Protein AF-A0A7H2BGY1-F1 (afdb_monomer)

Mean predicted aligned error: 4.31 Å

Sequence (73 aa):
MEYCYKLKGIDGISNHGDSGGPFFVNDQLVGVNVTGSHVADFYPNEVSGSMQLAPFVPWIERTAGVKALEFER

InterPro domains:
  IPR001254 Serine proteases, trypsin domain [PF00089] (13-60)
  IPR009003 Peptidase S1, PA clan [SSF50494] (3-63)

Secondary structure (DSSP, 8-state):
-TTEEEEE-SS----TT-TT-EEEETTEEEEEEEE--TTTTT-TT-EEEEEESGGGHHHHHHHH---PPPPP-

Structure (mmCIF, N/CA/C/O backbone):
data_AF-A0A7H2BGY1-F1
#
_entry.id   AF-A0A7H2BGY1-F1
#
loop_
_atom_site.group_PDB
_atom_site.id
_atom_site.type_symbol
_atom_site.label_atom_id
_atom_site.label_alt_id
_atom_site.label_comp_id
_atom_site.label_asym_id
_atom_site.label_entity_id
_atom_site.label_seq_id
_atom_site.pdbx_PDB_ins_code
_atom_site.Cartn_x
_atom_site.Cartn_y
_atom_site.Cartn_z
_atom_site.occupancy
_atom_site.B_iso_or_equiv
_atom_site.auth_seq_id
_atom_site.auth_comp_id
_atom_site.auth_asym_id
_atom_site.auth_atom_id
_atom_site.pdbx_PDB_model_num
ATOM 1 N N . MET A 1 1 ? 6.988 12.314 2.318 1.00 60.66 1 MET A N 1
ATOM 2 C CA . MET A 1 1 ? 5.642 12.009 2.839 1.00 60.66 1 MET A CA 1
ATOM 3 C C . MET A 1 1 ? 5.823 11.155 4.077 1.00 60.66 1 MET A C 1
ATOM 5 O O . MET A 1 1 ? 6.478 10.128 3.978 1.00 60.66 1 MET A O 1
ATOM 9 N N . GLU A 1 2 ? 5.355 11.631 5.227 1.00 80.75 2 GLU A N 1
ATOM 10 C CA . GLU A 1 2 ? 5.612 11.036 6.550 1.00 80.75 2 GLU A CA 1
ATOM 11 C C . GLU A 1 2 ? 5.052 9.612 6.699 1.00 80.75 2 GLU A C 1
ATOM 13 O O . GLU A 1 2 ? 5.666 8.774 7.346 1.00 80.75 2 GLU A O 1
ATOM 18 N N . TYR A 1 3 ? 3.951 9.305 6.010 1.00 88.44 3 TYR A N 1
ATOM 19 C CA . TYR A 1 3 ? 3.235 8.031 6.128 1.00 88.44 3 TYR A CA 1
ATOM 20 C C . TYR A 1 3 ? 3.356 7.153 4.884 1.00 88.44 3 TYR A C 1
ATOM 22 O O . TYR A 1 3 ? 2.402 6.476 4.522 1.00 88.44 3 TYR A O 1
ATOM 30 N N . CYS A 1 4 ? 4.488 7.170 4.179 1.00 93.62 4 CYS A N 1
ATOM 31 C CA . CYS A 1 4 ? 4.677 6.297 3.019 1.00 93.62 4 CYS A CA 1
ATOM 32 C C . CYS A 1 4 ? 5.765 5.257 3.257 1.00 93.62 4 CYS A C 1
ATOM 34 O O . CYS A 1 4 ? 6.883 5.588 3.654 1.00 93.62 4 CYS A O 1
ATOM 36 N N . TYR A 1 5 ? 5.450 4.002 2.941 1.00 94.06 5 TYR A N 1
ATOM 37 C CA . TYR A 1 5 ? 6.465 2.996 2.666 1.00 94.06 5 TYR A CA 1
ATOM 38 C C . TYR A 1 5 ? 7.307 3.444 1.474 1.00 94.06 5 TYR A C 1
ATOM 40 O O . TYR A 1 5 ? 6.767 3.954 0.494 1.00 9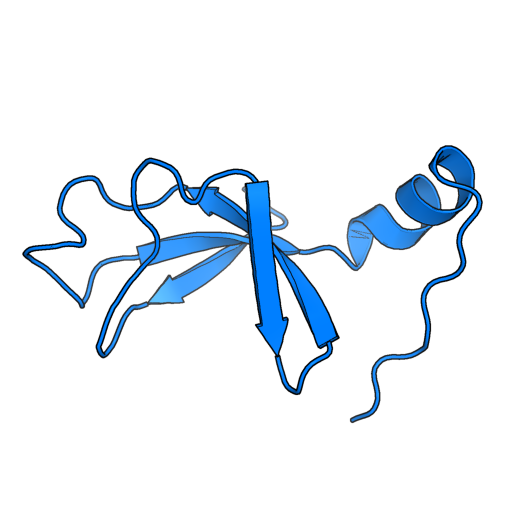4.06 5 TYR A O 1
ATOM 48 N N . LYS A 1 6 ? 8.621 3.235 1.563 1.00 92.38 6 LYS A N 1
ATOM 49 C CA . LYS A 1 6 ? 9.533 3.316 0.422 1.00 92.38 6 LYS A CA 1
ATOM 50 C C . LYS A 1 6 ? 9.815 1.895 -0.030 1.00 92.38 6 LYS A C 1
ATOM 52 O O . LYS A 1 6 ? 10.423 1.133 0.717 1.00 92.38 6 LYS A O 1
ATOM 57 N N . LEU A 1 7 ? 9.347 1.549 -1.217 1.00 90.56 7 LEU A N 1
ATOM 58 C CA . LEU A 1 7 ? 9.473 0.212 -1.776 1.00 90.56 7 LEU A CA 1
ATOM 59 C C . LEU A 1 7 ? 10.523 0.272 -2.875 1.00 90.56 7 LEU A C 1
ATOM 61 O O . LEU A 1 7 ? 10.407 1.096 -3.775 1.00 90.56 7 LEU A O 1
ATOM 65 N N . LYS A 1 8 ? 11.563 -0.554 -2.778 1.00 90.12 8 LYS A N 1
ATOM 66 C CA . LYS A 1 8 ? 12.555 -0.708 -3.842 1.00 90.12 8 LYS A CA 1
ATOM 67 C C . LYS A 1 8 ? 12.199 -1.954 -4.639 1.00 90.12 8 LYS A C 1
ATOM 69 O O . LYS A 1 8 ? 12.071 -3.021 -4.041 1.00 90.12 8 LYS A O 1
ATOM 74 N N . GLY A 1 9 ? 12.047 -1.813 -5.950 1.00 84.44 9 GLY A N 1
ATOM 75 C CA . GLY A 1 9 ? 11.776 -2.959 -6.809 1.00 84.44 9 GLY A CA 1
ATOM 76 C C . GLY A 1 9 ? 12.980 -3.906 -6.892 1.00 84.44 9 GLY A C 1
ATOM 77 O O . GLY A 1 9 ? 14.137 -3.495 -6.750 1.00 84.44 9 GLY A O 1
ATOM 78 N N . ILE A 1 10 ? 12.692 -5.194 -7.084 1.00 85.88 10 ILE A N 1
ATOM 79 C CA . ILE A 1 10 ? 13.689 -6.246 -7.350 1.00 85.88 10 ILE A CA 1
ATOM 80 C C . ILE A 1 10 ? 13.451 -6.798 -8.759 1.00 85.88 10 ILE A C 1
ATOM 82 O O . ILE A 1 10 ? 14.365 -6.839 -9.578 1.00 85.88 10 ILE A O 1
ATOM 86 N N . ASP A 1 11 ? 12.204 -7.167 -9.035 1.00 84.81 11 ASP A N 1
ATOM 87 C CA . ASP A 1 11 ? 11.689 -7.739 -10.281 1.00 84.81 11 ASP A CA 1
ATOM 88 C C . ASP A 1 11 ? 10.598 -6.873 -10.939 1.00 84.81 11 ASP A C 1
ATOM 90 O O . ASP A 1 11 ? 10.245 -7.094 -12.094 1.00 84.81 11 ASP A O 1
ATOM 94 N N . GLY A 1 12 ? 10.103 -5.855 -10.234 1.00 84.38 12 GLY A N 1
ATOM 95 C CA . GLY A 1 12 ? 9.139 -4.887 -10.739 1.00 84.38 12 GLY A CA 1
ATOM 96 C C . GLY A 1 12 ? 8.850 -3.792 -9.719 1.00 84.38 12 GLY A C 1
ATOM 97 O O . GLY A 1 12 ? 9.257 -3.874 -8.556 1.00 84.38 12 GLY A O 1
ATOM 98 N N . ILE A 1 13 ? 8.163 -2.741 -10.165 1.00 89.06 13 ILE A N 1
ATOM 99 C CA . ILE A 1 13 ? 7.754 -1.638 -9.300 1.00 89.06 13 ILE A CA 1
ATOM 100 C C . ILE A 1 13 ? 6.527 -0.913 -9.855 1.00 89.06 13 ILE A C 1
ATOM 102 O O . ILE A 1 13 ? 6.280 -0.953 -11.056 1.00 89.06 13 ILE A O 1
ATOM 106 N N . SER A 1 14 ? 5.769 -0.244 -8.982 1.00 89.31 14 SER A N 1
ATOM 107 C CA . SER A 1 14 ? 4.602 0.552 -9.374 1.00 89.31 14 SER A CA 1
ATOM 108 C C . SER A 1 14 ? 4.954 1.630 -10.406 1.00 89.31 14 SER A C 1
ATOM 110 O O . SER A 1 14 ? 5.956 2.340 -10.247 1.00 89.31 14 SER A O 1
ATOM 112 N N . ASN A 1 15 ? 4.078 1.809 -11.394 1.00 87.94 15 ASN A N 1
ATOM 113 C CA . ASN A 1 15 ? 4.169 2.808 -12.461 1.00 87.94 15 ASN A CA 1
ATOM 114 C C . ASN A 1 15 ? 2.833 3.582 -12.602 1.00 87.94 15 ASN A C 1
ATOM 116 O O . ASN A 1 15 ? 1.948 3.519 -11.743 1.00 87.94 15 ASN A O 1
ATOM 120 N N . HIS A 1 16 ? 2.687 4.370 -13.668 1.00 86.19 16 HIS A N 1
ATOM 121 C CA . HIS A 1 16 ? 1.440 5.039 -14.030 1.00 86.19 16 HIS A CA 1
ATOM 122 C C . HIS A 1 16 ? 0.312 4.035 -14.227 1.00 86.19 16 HIS A C 1
ATOM 124 O O . HIS A 1 16 ? 0.465 3.041 -14.927 1.00 86.19 16 HIS A O 1
ATOM 130 N N . GLY A 1 17 ? -0.840 4.341 -13.634 1.00 88.25 17 GLY A N 1
ATOM 131 C CA . GLY A 1 17 ? -2.005 3.455 -13.619 1.00 88.25 17 GLY A CA 1
ATOM 132 C C . GLY A 1 17 ? -2.137 2.638 -12.335 1.00 88.25 17 GLY A C 1
ATOM 133 O O . GLY A 1 17 ? -3.257 2.288 -11.979 1.00 88.25 17 GLY A O 1
ATOM 134 N N . ASP A 1 18 ? -1.050 2.438 -11.581 1.00 91.19 18 ASP A N 1
ATOM 135 C CA . ASP A 1 18 ? -1.094 1.706 -10.307 1.00 91.19 18 ASP A CA 1
ATOM 136 C C . ASP A 1 18 ? -1.493 2.585 -9.114 1.00 91.19 18 ASP A C 1
ATOM 138 O O . ASP A 1 18 ? -1.745 2.075 -8.021 1.00 91.19 18 ASP A O 1
ATOM 142 N N . SER A 1 19 ? -1.527 3.912 -9.283 1.00 93.06 19 SER A N 1
ATOM 143 C CA . SER A 1 19 ? -1.956 4.848 -8.238 1.00 93.06 19 SER A CA 1
ATOM 144 C C . SER A 1 19 ? -3.378 4.528 -7.766 1.00 93.06 19 SER A C 1
ATOM 146 O O . SER 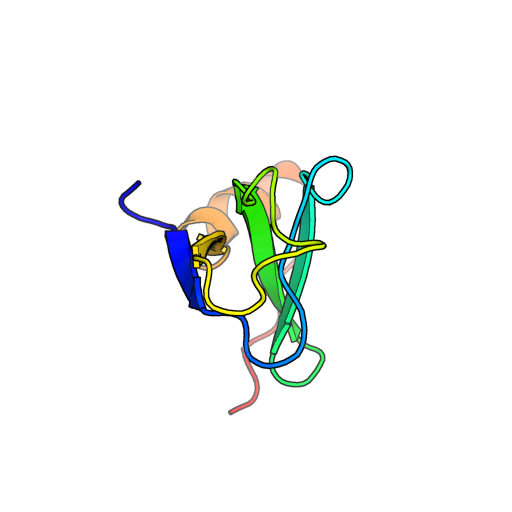A 1 19 ? -4.305 4.427 -8.565 1.00 93.06 19 SER A O 1
ATOM 148 N N . GLY A 1 20 ? -3.556 4.399 -6.451 1.00 95.25 20 GLY A N 1
ATOM 149 C CA . GLY A 1 20 ? -4.804 3.939 -5.834 1.00 95.25 20 GLY A CA 1
ATOM 150 C C . GLY A 1 20 ? -4.908 2.417 -5.694 1.00 95.25 20 GLY A C 1
ATOM 151 O O . GLY A 1 20 ? -5.789 1.937 -4.983 1.00 95.25 20 GLY A O 1
ATOM 152 N N . GLY A 1 21 ? -4.004 1.660 -6.318 1.00 95.94 21 GLY A N 1
ATOM 153 C CA . GLY A 1 21 ? -3.932 0.209 -6.200 1.00 95.94 21 GLY A CA 1
ATOM 154 C C . GLY A 1 21 ? -3.480 -0.258 -4.808 1.00 95.94 21 GLY A C 1
ATOM 155 O O . GLY A 1 21 ? -2.820 0.491 -4.079 1.00 95.94 21 GLY A O 1
ATOM 156 N N . PRO A 1 22 ? -3.825 -1.496 -4.421 1.00 96.06 22 PRO A N 1
ATOM 157 C C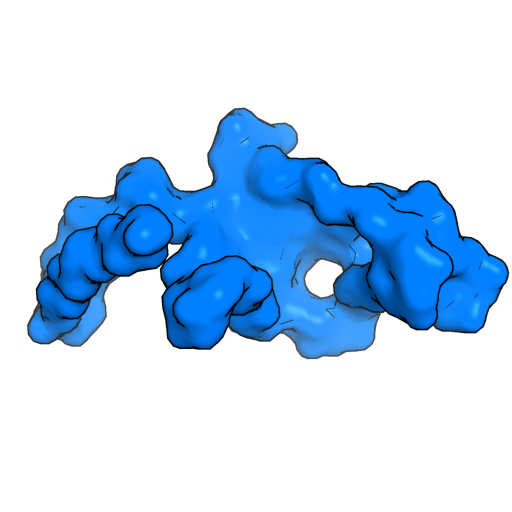A . PRO A 1 22 ? -3.503 -2.037 -3.108 1.00 96.06 22 PRO A CA 1
ATOM 158 C C . PRO A 1 22 ? -2.034 -2.469 -2.988 1.00 96.06 22 PRO A C 1
ATOM 160 O O . PRO A 1 22 ? -1.462 -3.033 -3.919 1.00 96.06 22 PRO A O 1
ATOM 163 N N . PHE A 1 23 ? -1.453 -2.281 -1.803 1.00 95.00 23 PHE A N 1
ATOM 164 C CA . PHE A 1 23 ? -0.195 -2.906 -1.396 1.00 95.00 23 PHE A CA 1
ATOM 165 C C . PHE A 1 23 ? -0.466 -3.938 -0.296 1.00 95.00 23 PHE A C 1
ATOM 167 O O . PHE A 1 23 ? -0.936 -3.586 0.792 1.00 95.00 23 PHE A O 1
ATOM 174 N N . PHE A 1 24 ? -0.174 -5.205 -0.595 1.00 93.62 24 PHE A N 1
ATOM 175 C CA . PHE A 1 24 ? -0.403 -6.342 0.293 1.00 93.62 24 PHE A CA 1
ATOM 176 C C . PHE A 1 24 ? 0.896 -6.871 0.906 1.00 93.62 24 PHE A C 1
ATOM 178 O O . PHE A 1 24 ? 1.928 -6.939 0.238 1.00 93.62 24 PHE A O 1
ATOM 185 N N . VAL A 1 25 ? 0.815 -7.313 2.161 1.00 91.12 25 VAL A N 1
ATOM 186 C CA . VAL A 1 25 ? 1.829 -8.132 2.839 1.00 91.12 25 VAL A CA 1
ATOM 187 C C . VAL A 1 25 ? 1.093 -9.288 3.505 1.00 91.12 25 VAL A C 1
ATOM 189 O O . VAL A 1 25 ? 0.162 -9.037 4.263 1.00 91.12 25 VAL A O 1
ATOM 192 N N . ASN A 1 26 ? 1.487 -10.532 3.216 1.00 91.06 26 ASN A N 1
ATOM 193 C CA . ASN A 1 26 ? 0.835 -11.744 3.738 1.00 91.06 26 ASN A CA 1
ATOM 194 C C . ASN A 1 26 ? -0.700 -11.723 3.558 1.00 91.06 26 ASN A C 1
ATOM 196 O O . ASN A 1 26 ? -1.440 -11.909 4.516 1.00 91.06 26 ASN A O 1
ATOM 200 N N . ASP A 1 27 ? -1.177 -11.412 2.347 1.00 90.19 27 ASP A N 1
ATOM 201 C CA . ASP A 1 27 ? -2.606 -11.266 2.000 1.00 90.19 27 ASP A CA 1
ATOM 202 C C . ASP A 1 27 ? -3.376 -10.155 2.744 1.00 90.19 27 ASP A C 1
ATOM 204 O O . ASP A 1 27 ? -4.582 -9.985 2.553 1.00 90.19 27 ASP A O 1
ATOM 208 N N . GLN A 1 28 ? -2.693 -9.324 3.534 1.00 91.12 28 GLN A N 1
ATOM 209 C CA . GLN A 1 28 ? -3.300 -8.209 4.256 1.00 91.12 28 GLN A CA 1
ATOM 210 C C . GLN A 1 28 ? -2.984 -6.870 3.587 1.00 91.12 28 GLN A C 1
ATOM 212 O O . GLN A 1 28 ? -1.839 -6.571 3.240 1.00 91.12 28 GLN A O 1
ATOM 217 N N . LEU A 1 29 ? -4.017 -6.045 3.396 1.00 93.81 29 LEU A N 1
ATOM 218 C CA . LEU A 1 29 ? -3.888 -4.720 2.794 1.00 93.81 29 LEU A CA 1
ATOM 219 C C . LEU A 1 29 ? -3.206 -3.765 3.784 1.00 93.81 29 LEU A C 1
ATOM 221 O O . LEU A 1 29 ? -3.819 -3.333 4.760 1.00 93.81 29 LEU A O 1
ATOM 225 N N . VAL A 1 30 ? -1.950 -3.412 3.520 1.00 94.00 30 VAL A N 1
ATOM 226 C CA . VAL A 1 30 ? -1.147 -2.531 4.390 1.00 94.00 30 VAL A CA 1
ATOM 227 C C . VAL A 1 30 ? -1.013 -1.117 3.847 1.00 94.00 30 VAL A C 1
ATOM 229 O O . VAL A 1 30 ? -0.687 -0.188 4.594 1.00 94.00 30 VAL A O 1
ATOM 232 N N . GLY A 1 31 ? -1.262 -0.932 2.552 1.00 95.12 31 GLY A N 1
ATOM 233 C CA . GLY A 1 31 ? -1.072 0.354 1.917 1.00 95.12 31 GLY A CA 1
ATOM 234 C C . GLY A 1 31 ? -1.817 0.551 0.610 1.00 95.12 31 GLY A C 1
ATOM 235 O O . GLY A 1 31 ? -2.441 -0.362 0.074 1.00 95.12 31 GLY A O 1
ATOM 236 N N . VAL A 1 32 ? -1.739 1.782 0.116 1.00 96.44 32 VAL A N 1
ATOM 237 C CA . VAL A 1 32 ? -2.275 2.199 -1.181 1.00 96.44 32 VAL A CA 1
ATOM 238 C C . VAL A 1 32 ? -1.161 2.871 -1.969 1.00 96.44 32 VAL A C 1
ATOM 240 O O . VAL A 1 32 ? -0.549 3.822 -1.476 1.00 96.44 32 VAL A O 1
ATOM 243 N N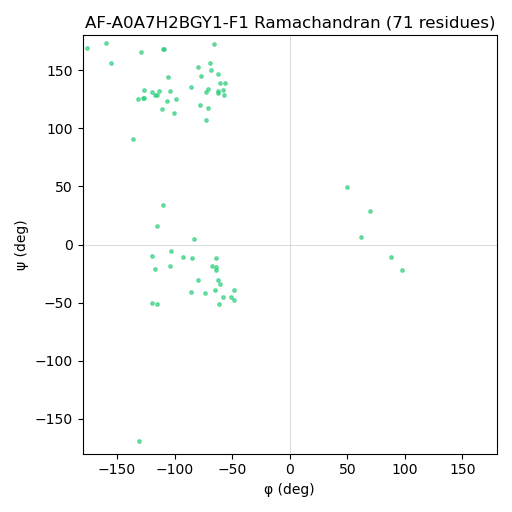 . ASN A 1 33 ? -0.901 2.406 -3.188 1.00 95.19 33 ASN A N 1
ATOM 244 C CA . ASN A 1 33 ? 0.133 2.967 -4.052 1.00 95.19 33 ASN A CA 1
ATOM 245 C C . ASN A 1 33 ? -0.180 4.430 -4.387 1.00 95.19 33 ASN A C 1
ATOM 247 O O . ASN A 1 33 ? -1.294 4.770 -4.784 1.00 95.19 33 ASN A O 1
ATOM 251 N N . VAL A 1 34 ? 0.816 5.305 -4.240 1.00 92.75 34 VAL A N 1
ATOM 252 C CA . VAL A 1 34 ? 0.675 6.750 -4.485 1.00 92.75 34 VAL A CA 1
ATOM 253 C C . VAL A 1 34 ? 1.625 7.205 -5.579 1.00 92.75 34 VAL A C 1
ATOM 255 O O . VAL A 1 34 ? 1.207 7.874 -6.520 1.00 92.75 34 VAL A O 1
ATOM 258 N N . THR A 1 35 ? 2.901 6.839 -5.464 1.00 89.12 35 THR A N 1
ATOM 259 C CA . THR A 1 35 ? 3.958 7.312 -6.362 1.00 89.12 35 THR A CA 1
ATOM 260 C C . THR A 1 35 ? 4.718 6.134 -6.945 1.00 89.12 35 THR A C 1
ATOM 262 O O . THR A 1 35 ? 5.144 5.259 -6.197 1.00 89.12 35 THR A O 1
ATOM 265 N N . GLY A 1 36 ? 4.938 6.149 -8.253 1.00 81.00 36 GLY A N 1
ATOM 266 C CA . GLY A 1 36 ? 5.775 5.197 -8.976 1.00 81.00 36 GLY A CA 1
ATOM 267 C C . GLY A 1 36 ? 6.786 5.925 -9.856 1.00 81.00 36 GLY A C 1
ATOM 268 O O . GLY A 1 36 ? 6.659 7.132 -10.082 1.00 81.00 36 GLY A O 1
ATOM 269 N N . SER A 1 37 ? 7.792 5.202 -10.345 1.00 76.50 37 SER A N 1
ATOM 270 C CA . SER A 1 37 ? 8.749 5.758 -11.303 1.00 76.50 37 SER A CA 1
ATOM 271 C C . SER A 1 37 ? 8.208 5.620 -12.723 1.00 76.50 37 SER A C 1
ATOM 273 O O . SER A 1 37 ? 7.756 4.549 -13.108 1.00 76.50 37 SER A O 1
ATOM 275 N N . HIS A 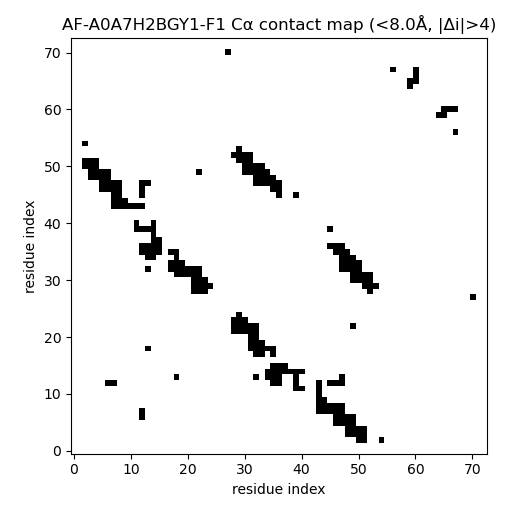1 38 ? 8.320 6.679 -13.530 1.00 75.44 38 HIS A N 1
ATOM 276 C CA . HIS A 1 38 ? 7.945 6.660 -14.953 1.00 75.44 38 HIS A CA 1
ATOM 277 C C . HIS A 1 38 ? 8.801 5.709 -15.800 1.00 75.44 38 HIS A C 1
ATOM 279 O O . HIS A 1 38 ? 8.496 5.474 -16.967 1.00 75.44 38 HIS A O 1
ATOM 285 N N . VAL A 1 39 ? 9.904 5.216 -15.237 1.00 73.88 39 VAL A N 1
ATOM 286 C CA . VAL A 1 39 ? 10.858 4.346 -15.922 1.00 73.88 39 VAL A CA 1
ATOM 287 C C . VAL A 1 39 ? 10.904 2.947 -15.305 1.00 73.88 39 VAL A C 1
ATOM 289 O O . VAL A 1 39 ? 11.841 2.199 -15.572 1.00 73.88 39 VAL A O 1
ATOM 292 N N . ALA A 1 40 ? 9.903 2.594 -14.489 1.00 70.62 40 ALA A N 1
ATOM 293 C CA . ALA A 1 40 ? 9.769 1.291 -13.836 1.00 70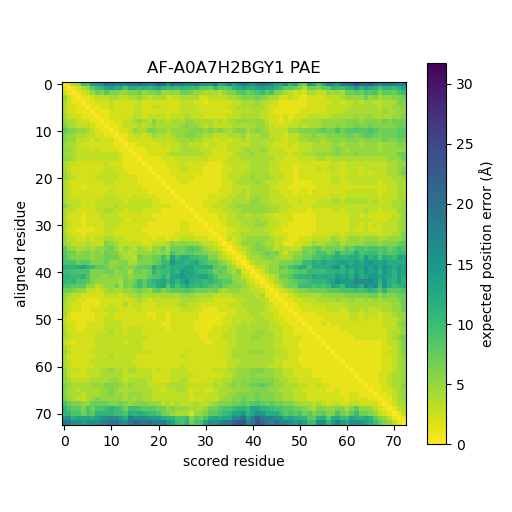.62 40 ALA A CA 1
ATOM 294 C C . ALA A 1 40 ? 9.965 0.113 -14.805 1.00 70.62 40 ALA A C 1
ATOM 296 O O . ALA A 1 40 ? 10.653 -0.848 -14.473 1.00 70.62 40 ALA A O 1
ATOM 297 N N . ASP A 1 41 ? 9.449 0.245 -16.029 1.00 69.31 41 ASP A N 1
ATOM 298 C CA . ASP A 1 41 ? 9.532 -0.768 -17.088 1.00 69.31 41 ASP A CA 1
ATOM 299 C C . ASP A 1 41 ? 10.976 -1.038 -17.557 1.00 69.31 41 ASP A C 1
ATOM 301 O O . ASP A 1 41 ? 11.259 -2.071 -18.162 1.00 69.31 41 ASP A O 1
ATOM 305 N N . PHE A 1 42 ? 11.902 -0.115 -17.281 1.00 74.62 42 PHE A N 1
ATOM 306 C CA . PHE A 1 42 ? 13.299 -0.167 -17.721 1.00 74.62 42 PHE A CA 1
ATOM 307 C C . PHE A 1 42 ? 14.298 -0.257 -16.558 1.00 74.62 42 PHE A C 1
ATOM 309 O O . PHE A 1 42 ? 15.434 -0.690 -16.760 1.00 74.62 42 PHE A O 1
ATOM 316 N N . TYR A 1 43 ? 13.897 0.137 -15.344 1.00 77.00 43 TYR A N 1
ATOM 317 C CA . TYR A 1 43 ? 14.771 0.204 -14.172 1.00 77.00 43 TYR A CA 1
ATOM 318 C C . TYR A 1 43 ? 14.075 -0.380 -12.936 1.00 77.00 43 TYR A C 1
ATOM 320 O O . TYR A 1 43 ? 13.443 0.349 -12.169 1.00 77.00 43 TYR A O 1
ATOM 328 N N . PRO A 1 44 ? 14.239 -1.690 -12.671 1.00 71.88 44 PRO A N 1
ATOM 329 C CA . PRO A 1 44 ? 13.565 -2.346 -11.551 1.00 71.88 44 PRO A CA 1
ATOM 330 C C . PRO A 1 44 ? 14.062 -1.861 -10.182 1.00 71.88 44 PRO A C 1
ATOM 332 O O . PRO A 1 44 ? 13.366 -2.018 -9.194 1.00 71.88 44 PRO A O 1
ATOM 335 N N . ASN A 1 45 ? 15.239 -1.229 -10.104 1.00 81.12 45 ASN A N 1
ATOM 336 C CA . ASN A 1 45 ? 15.841 -0.765 -8.846 1.00 81.12 45 ASN A CA 1
ATOM 337 C C . ASN A 1 45 ? 15.323 0.595 -8.344 1.00 81.12 45 ASN A C 1
ATOM 339 O O . ASN A 1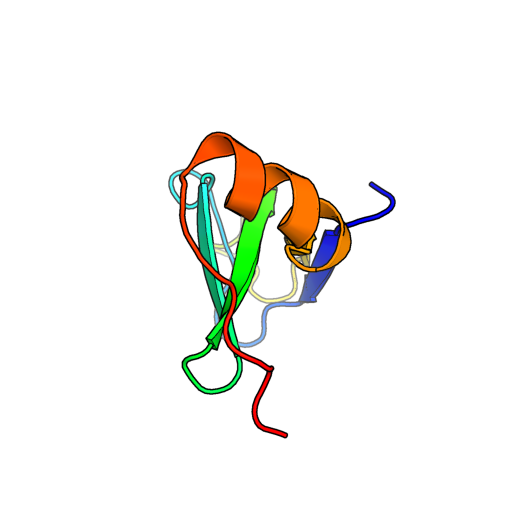 45 ? 15.863 1.118 -7.362 1.00 81.12 45 ASN A O 1
ATOM 343 N N . GLU A 1 46 ? 14.337 1.180 -9.021 1.00 87.06 46 GLU A N 1
ATOM 344 C CA . GLU A 1 46 ? 13.713 2.442 -8.628 1.00 87.06 46 GLU A CA 1
ATOM 345 C C . GLU A 1 46 ? 12.949 2.324 -7.299 1.00 87.06 46 GLU A C 1
ATOM 347 O O . GLU A 1 46 ? 12.811 1.239 -6.726 1.00 87.06 46 GLU A O 1
ATOM 352 N N . VAL A 1 47 ? 12.481 3.463 -6.776 1.00 88.62 47 VAL A N 1
ATOM 353 C CA . VAL A 1 47 ? 11.705 3.521 -5.529 1.00 88.62 47 VAL A CA 1
ATOM 354 C C . VAL A 1 47 ? 10.287 4.018 -5.796 1.00 88.62 47 VAL A C 1
ATOM 356 O O . VAL A 1 47 ? 10.095 5.089 -6.368 1.00 88.62 47 VAL A O 1
ATOM 359 N N . SER A 1 48 ? 9.294 3.273 -5.313 1.00 91.06 48 SER A N 1
ATOM 360 C CA . SER A 1 48 ? 7.889 3.669 -5.265 1.00 91.06 48 SER A CA 1
ATOM 361 C C . SER A 1 48 ? 7.447 3.945 -3.832 1.00 91.06 48 SER A C 1
ATOM 363 O O . SER A 1 48 ? 8.153 3.680 -2.850 1.00 91.06 48 SER A O 1
ATOM 365 N N . GLY A 1 49 ? 6.269 4.549 -3.723 1.00 93.31 49 GLY A N 1
ATOM 366 C CA . GLY A 1 49 ? 5.675 4.980 -2.474 1.00 93.31 49 GLY A CA 1
ATOM 367 C C . GLY A 1 49 ? 4.263 4.447 -2.328 1.00 93.31 49 GLY A C 1
ATOM 368 O O . GLY A 1 49 ? 3.413 4.704 -3.183 1.00 93.31 49 GLY A O 1
ATOM 369 N N . SER A 1 50 ? 4.008 3.772 -1.211 1.00 95.56 50 SER A N 1
ATOM 370 C CA . SER A 1 50 ? 2.667 3.362 -0.797 1.00 95.56 50 SER A CA 1
ATOM 371 C C . SER A 1 50 ? 2.306 4.043 0.517 1.00 95.56 50 SER A C 1
ATOM 373 O O . SER A 1 50 ? 3.065 3.956 1.481 1.00 95.56 50 SER A O 1
ATOM 375 N N . MET A 1 51 ? 1.144 4.691 0.581 1.00 96.44 51 MET A N 1
ATOM 376 C CA . MET A 1 51 ? 0.602 5.253 1.818 1.00 96.44 51 MET A CA 1
ATOM 377 C C . MET A 1 51 ? 0.346 4.121 2.810 1.00 96.44 51 MET A C 1
ATOM 379 O O . MET A 1 51 ? -0.274 3.129 2.444 1.00 96.44 51 MET A O 1
ATOM 383 N N . GLN A 1 52 ? 0.818 4.259 4.042 1.00 95.25 52 GLN A N 1
ATOM 384 C CA . GLN A 1 52 ? 0.555 3.319 5.126 1.00 95.25 52 GLN A CA 1
ATOM 385 C C . GLN A 1 52 ? -0.892 3.480 5.578 1.00 95.25 52 GLN A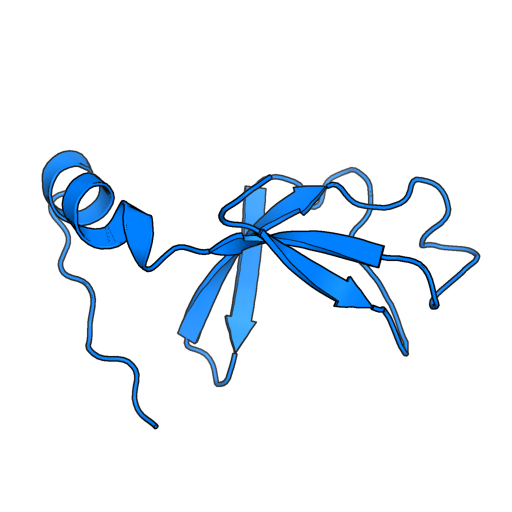 C 1
ATOM 387 O O . GLN A 1 52 ? -1.314 4.601 5.844 1.00 95.25 52 GLN A O 1
ATOM 392 N N . LEU A 1 53 ? -1.643 2.386 5.710 1.00 93.88 53 LEU A N 1
ATOM 393 C CA . LEU A 1 53 ? -3.038 2.463 6.156 1.00 93.88 53 LEU A CA 1
ATOM 394 C C . LEU A 1 53 ? -3.185 2.618 7.667 1.00 93.88 53 LEU A C 1
ATOM 396 O O . LEU A 1 53 ? -4.135 3.262 8.106 1.00 93.88 53 LEU A O 1
ATOM 400 N N . ALA A 1 54 ? -2.256 2.076 8.460 1.00 92.25 54 ALA A N 1
ATOM 401 C CA . ALA A 1 54 ? -2.381 2.030 9.919 1.00 92.25 54 ALA A CA 1
ATOM 402 C C . ALA A 1 54 ? -2.707 3.395 10.573 1.00 92.25 54 ALA A C 1
ATOM 404 O O . ALA A 1 54 ? -3.644 3.444 11.371 1.00 92.25 54 ALA A O 1
ATOM 405 N N . PRO A 1 55 ? -2.057 4.522 10.205 1.00 93.81 55 PRO A N 1
ATOM 406 C CA . PRO A 1 55 ? -2.397 5.837 10.762 1.00 93.81 55 PRO A CA 1
ATOM 407 C C . PRO A 1 55 ? -3.814 6.324 10.415 1.00 93.81 55 PRO A C 1
ATOM 409 O O . PRO A 1 55 ? -4.370 7.169 11.115 1.00 93.81 55 PRO A O 1
ATOM 412 N N . PHE A 1 56 ? -4.411 5.802 9.340 1.00 95.00 56 PHE A N 1
ATOM 413 C CA . PHE A 1 56 ? -5.708 6.235 8.814 1.00 95.00 56 PHE A CA 1
ATOM 414 C C . PHE A 1 56 ? -6.855 5.283 9.157 1.00 95.00 56 PHE A C 1
ATOM 416 O O . PHE A 1 56 ? -8.008 5.632 8.898 1.00 95.00 56 PHE A O 1
ATOM 423 N N . VAL A 1 57 ? -6.585 4.130 9.780 1.00 94.12 57 VAL A N 1
ATOM 424 C CA . VAL A 1 57 ? -7.611 3.153 10.186 1.00 94.12 57 VAL A CA 1
ATOM 425 C C . VAL A 1 57 ? -8.787 3.811 10.926 1.00 94.12 57 VAL A C 1
ATOM 427 O O . VAL A 1 57 ? -9.920 3.607 10.490 1.00 94.12 57 VAL A O 1
ATOM 430 N N . PRO A 1 58 ? -8.592 4.691 11.935 1.00 96.06 58 PRO A N 1
ATOM 431 C CA . PRO A 1 58 ? -9.722 5.332 12.616 1.00 96.06 58 PRO A CA 1
ATOM 432 C C . PRO A 1 58 ? -10.615 6.178 11.696 1.00 96.06 58 PRO A C 1
ATOM 434 O O . PRO A 1 58 ? -11.827 6.272 11.903 1.00 96.06 58 PRO A O 1
ATOM 437 N N . TRP A 1 59 ? -10.031 6.826 10.684 1.00 96.81 59 TRP A N 1
ATOM 438 C CA . TRP A 1 59 ? -10.789 7.591 9.694 1.00 96.81 59 TRP A CA 1
ATOM 439 C C . TRP A 1 59 ? -11.528 6.666 8.721 1.00 96.81 59 TRP A C 1
ATOM 441 O O . TRP A 1 59 ? -12.699 6.919 8.436 1.00 96.81 59 TRP A O 1
ATOM 451 N N . ILE A 1 60 ? -10.880 5.590 8.264 1.00 96.12 60 ILE A N 1
ATOM 452 C CA . ILE A 1 60 ? -11.468 4.596 7.355 1.00 96.12 60 ILE A CA 1
ATOM 453 C C . ILE A 1 60 ? -12.671 3.922 8.013 1.00 96.12 60 ILE A C 1
ATOM 455 O O . ILE A 1 60 ? -13.753 3.928 7.434 1.00 96.12 60 ILE A O 1
ATOM 459 N N . GLU A 1 61 ? -12.526 3.413 9.239 1.00 97.00 61 GLU A N 1
ATOM 460 C CA . GLU A 1 61 ? -13.620 2.746 9.955 1.00 97.00 61 GLU A CA 1
ATOM 461 C C . GLU A 1 61 ? -14.832 3.664 10.128 1.00 97.00 61 GLU A C 1
ATOM 463 O O . GLU A 1 61 ? -15.967 3.273 9.853 1.00 97.00 61 GLU A O 1
ATOM 468 N N . ARG A 1 62 ? -14.591 4.919 10.532 1.00 98.31 62 ARG A N 1
ATOM 469 C CA . ARG A 1 62 ? -15.653 5.914 10.718 1.00 98.31 62 ARG A CA 1
ATOM 470 C C . ARG A 1 62 ? -16.346 6.280 9.407 1.00 98.31 62 ARG A C 1
ATOM 472 O O . ARG A 1 62 ? -17.550 6.509 9.410 1.00 98.31 62 ARG A O 1
ATOM 479 N N . THR A 1 63 ? -15.592 6.395 8.317 1.00 98.31 63 THR A N 1
ATOM 480 C CA . THR A 1 63 ? -16.103 6.923 7.041 1.00 98.31 63 THR A CA 1
ATOM 481 C C . THR A 1 63 ? -16.769 5.840 6.200 1.00 98.31 63 THR A C 1
ATOM 483 O O . THR A 1 63 ? -17.815 6.086 5.611 1.00 98.31 63 THR A O 1
ATOM 486 N N . ALA A 1 64 ? -16.183 4.643 6.154 1.00 97.12 64 ALA A N 1
ATOM 487 C CA . ALA A 1 64 ? -16.681 3.525 5.356 1.00 97.12 64 ALA A CA 1
ATOM 488 C C . ALA A 1 64 ? -17.623 2.592 6.137 1.00 97.12 64 ALA A C 1
ATOM 490 O O . ALA A 1 64 ? -18.256 1.732 5.530 1.00 97.12 64 ALA A O 1
ATOM 491 N N . GLY A 1 65 ? -17.727 2.736 7.465 1.00 96.88 65 GLY A N 1
ATOM 492 C CA . GLY A 1 65 ? -18.574 1.873 8.294 1.00 96.88 65 GLY A CA 1
ATOM 493 C C . GLY A 1 65 ? -18.051 0.439 8.406 1.00 96.88 65 GLY A C 1
ATOM 494 O O . GLY A 1 65 ? -18.834 -0.494 8.565 1.00 96.88 65 GLY A O 1
ATOM 495 N N . VAL A 1 66 ? -16.733 0.259 8.301 1.00 95.56 66 VAL A N 1
ATOM 496 C CA . VAL A 1 66 ? -16.050 -1.042 8.373 1.00 95.56 66 VAL A CA 1
ATOM 497 C C . VAL A 1 66 ? -15.232 -1.160 9.656 1.00 95.56 66 VAL A C 1
ATOM 499 O O . VAL A 1 66 ? -15.005 -0.170 10.354 1.00 95.56 66 VAL A O 1
ATOM 502 N N . LYS A 1 67 ? -14.764 -2.373 9.957 1.00 95.00 67 LYS A N 1
ATOM 503 C CA . LYS A 1 67 ? -13.789 -2.630 11.017 1.00 95.00 67 LYS A CA 1
ATOM 504 C C . LYS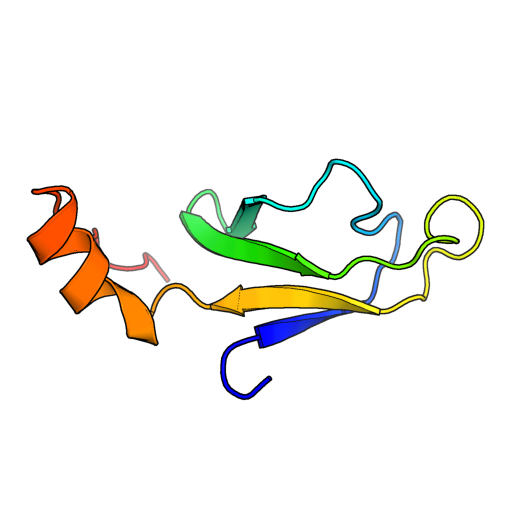 A 1 67 ? -12.529 -3.249 10.446 1.00 95.00 67 LYS A C 1
ATOM 506 O O . LYS A 1 67 ? -12.612 -4.193 9.663 1.00 95.00 67 LYS A O 1
ATOM 511 N N . ALA A 1 68 ? -11.382 -2.694 10.823 1.00 91.56 68 ALA A N 1
ATOM 512 C CA . ALA A 1 68 ? -10.102 -3.302 10.520 1.00 91.56 68 ALA A CA 1
ATOM 513 C C . ALA A 1 68 ? -9.951 -4.562 11.375 1.00 91.56 68 ALA A C 1
ATOM 515 O O . ALA A 1 68 ? -10.233 -4.554 12.574 1.00 91.56 68 ALA A O 1
ATOM 516 N N . LEU A 1 69 ? -9.525 -5.649 10.741 1.00 87.38 69 LEU A N 1
ATOM 517 C CA . LEU A 1 69 ? -9.096 -6.839 11.461 1.00 87.38 69 LEU A CA 1
ATOM 518 C C . LEU A 1 69 ? -7.670 -6.619 11.966 1.00 87.38 69 LEU A C 1
ATOM 520 O O . LEU A 1 69 ? -6.913 -5.836 11.383 1.00 87.38 69 LEU A O 1
ATOM 524 N N . GLU A 1 70 ? -7.312 -7.287 13.061 1.00 80.94 70 GLU A N 1
ATOM 525 C CA . GLU A 1 70 ? -5.934 -7.237 13.536 1.00 80.94 70 GLU A CA 1
ATOM 526 C C . GLU A 1 70 ? -4.983 -7.839 12.498 1.00 80.94 70 GLU A C 1
ATOM 528 O O . GLU A 1 70 ? -5.324 -8.765 11.758 1.00 80.94 70 GLU A O 1
ATOM 533 N N . PHE A 1 71 ? -3.777 -7.278 12.435 1.00 73.50 71 PHE A N 1
ATOM 534 C CA . PHE A 1 71 ? -2.724 -7.812 11.586 1.00 73.50 71 PHE A CA 1
ATOM 535 C C . PHE A 1 71 ? -2.243 -9.133 12.191 1.00 73.50 71 PHE A C 1
ATOM 537 O O . PHE A 1 71 ? -1.751 -9.143 13.325 1.00 73.50 71 PHE A O 1
ATOM 544 N N . GLU A 1 72 ? -2.407 -10.238 11.466 1.00 67.75 72 GLU A N 1
ATOM 545 C CA . GLU A 1 72 ? -1.931 -11.540 11.928 1.00 67.75 72 GLU A CA 1
ATOM 546 C C . GLU A 1 72 ? -0.419 -11.572 11.674 1.00 67.75 72 GLU A C 1
ATOM 548 O O . GLU A 1 72 ? 0.039 -11.319 10.559 1.00 67.75 72 GLU A O 1
ATOM 553 N N . ARG A 1 73 ? 0.366 -11.750 12.742 1.00 57.41 73 ARG A N 1
ATOM 554 C CA . ARG A 1 73 ? 1.836 -11.732 12.673 1.00 57.41 73 ARG A CA 1
ATOM 555 C C . ARG A 1 73 ? 2.407 -13.067 12.232 1.00 57.41 73 ARG A C 1
ATOM 557 O O . ARG A 1 73 ? 1.894 -14.097 12.719 1.00 57.41 73 ARG A O 1
#

Organism: NCBI:txid396015

pLDDT: mean 88.28, std 9.15, range [57.41, 98.31]

Solvent-accessible surface area (backbone atoms only — not comparable to full-atom values): 4405 Å² total; per-residue (Å²): 118,95,56,46,47,78,44,67,23,81,91,47,55,51,30,89,85,40,56,72,36,82,35,70,56,94,92,38,82,49,25,32,29,65,44,46,36,94,52,25,96,80,40,30,75,46,64,24,30,26,37,49,39,76,90,42,43,72,57,48,29,70,71,73,73,51,78,86,76,82,84,85,129

Nearest PDB structures (foldseek):
  5gch-assembly1_G  TM=8.049E-01  e=5.680E-03  Bos taurus
  1azz-assembly1_B  TM=8.308E-01  e=3.189E-01  Leptuca pugilator
  1rs0-assembly1_A  TM=7.441E-01  e=2.994E-01  Homo sapiens
  6rav-assembly2_BBB  TM=6.555E-01  e=2.640E-01  Homo sapiens
  2aiq-assembly1_A  TM=7.663E-01  e=2.107E+00  Agkistrodon contortrix contortrix

Radius of gyration: 13.49 Å; Cα contacts (8 Å, |Δi|>4): 126; chains: 1; bounding box: 34×24×31 Å

Foldseek 3Di:
DVQKDKDFFDPFWDEPPQAQPFDDDPNDGQWGWHATDNCRVPDRGDITITGGCVVCQVVCCVPVVDHDDDDDD